Protein AF-A0A443RM42-F1 (afdb_monomer_lite)

Structure (mmCIF, N/CA/C/O backbone):
data_AF-A0A443RM42-F1
#
_entry.id   AF-A0A443RM42-F1
#
loop_
_atom_site.group_PDB
_atom_site.id
_atom_site.type_symbol
_atom_site.label_atom_id
_atom_site.label_alt_id
_atom_site.label_comp_id
_atom_site.label_asym_id
_atom_site.label_entity_id
_atom_site.label_seq_id
_atom_site.pdbx_PDB_ins_code
_atom_site.Cartn_x
_atom_site.Cartn_y
_atom_site.Cartn_z
_atom_site.occupancy
_atom_site.B_iso_or_equiv
_atom_site.auth_seq_id
_atom_site.auth_comp_id
_atom_site.auth_asym_id
_atom_site.auth_atom_id
_atom_site.pdbx_PDB_model_num
ATOM 1 N N . LEU A 1 1 ? -1.903 -17.514 -8.698 1.00 49.47 1 LEU A N 1
ATOM 2 C CA . LEU A 1 1 ? -1.869 -16.647 -7.493 1.00 49.47 1 LEU A CA 1
ATOM 3 C C . LEU A 1 1 ? -3.205 -16.555 -6.749 1.00 49.47 1 LEU A C 1
ATOM 5 O O . LEU A 1 1 ? -3.229 -16.920 -5.582 1.00 49.47 1 LEU A O 1
ATOM 9 N N . LYS A 1 2 ? -4.315 -16.143 -7.387 1.00 44.41 2 LYS A N 1
ATOM 10 C CA . LYS A 1 2 ? -5.636 -15.975 -6.727 1.00 44.41 2 LYS A CA 1
ATOM 11 C C . LYS A 1 2 ? -6.101 -17.176 -5.877 1.00 44.41 2 LYS A C 1
ATOM 13 O O . LYS A 1 2 ? -6.611 -16.991 -4.778 1.00 44.41 2 LYS A O 1
ATOM 18 N N . LEU A 1 3 ? -5.883 -18.406 -6.352 1.00 44.16 3 LEU A N 1
ATOM 19 C CA . LEU A 1 3 ? -6.240 -19.642 -5.630 1.00 44.16 3 LEU A CA 1
ATOM 20 C C . LEU A 1 3 ? -5.289 -19.997 -4.472 1.00 44.16 3 LEU A C 1
ATOM 22 O O . LEU A 1 3 ? -5.725 -20.608 -3.501 1.00 44.16 3 LEU A O 1
ATOM 26 N N . LEU A 1 4 ? -4.014 -19.604 -4.557 1.00 50.12 4 LEU A N 1
ATOM 27 C CA . LEU A 1 4 ? -3.040 -19.790 -3.473 1.00 50.12 4 LEU A CA 1
ATOM 28 C C . LEU A 1 4 ? -3.299 -18.795 -2.336 1.00 50.12 4 LEU A C 1
ATOM 30 O O . LEU A 1 4 ? -3.268 -19.191 -1.179 1.00 50.12 4 LEU A O 1
ATOM 34 N N . LEU A 1 5 ? -3.661 -17.548 -2.661 1.00 53.97 5 LEU A N 1
ATOM 35 C CA . LEU A 1 5 ? -4.041 -16.516 -1.689 1.00 53.97 5 LEU A CA 1
ATOM 36 C C . LEU A 1 5 ? -5.233 -16.943 -0.833 1.00 53.97 5 LEU A C 1
ATOM 38 O O . LEU A 1 5 ? -5.143 -16.907 0.386 1.00 53.97 5 LEU A O 1
ATOM 42 N N . LYS A 1 6 ? -6.307 -17.462 -1.440 1.00 50.62 6 LYS A N 1
ATOM 43 C CA . LYS A 1 6 ? -7.492 -17.915 -0.688 1.00 50.62 6 LYS A CA 1
ATOM 44 C C . LYS A 1 6 ? -7.176 -18.995 0.363 1.00 50.62 6 LYS A C 1
ATOM 46 O O . LYS A 1 6 ? -7.891 -19.092 1.352 1.00 50.62 6 LYS A O 1
ATOM 51 N N . LYS A 1 7 ? -6.122 -19.797 0.147 1.00 49.56 7 LYS A N 1
ATOM 52 C CA . LYS A 1 7 ? -5.644 -20.831 1.085 1.00 49.56 7 LYS A CA 1
ATOM 53 C C . LYS A 1 7 ? -4.576 -20.316 2.059 1.00 49.56 7 LYS A C 1
ATOM 55 O O . LYS A 1 7 ? -4.544 -20.763 3.195 1.00 49.56 7 LYS A O 1
ATOM 60 N N . ALA A 1 8 ? -3.742 -19.370 1.634 1.00 51.31 8 ALA A N 1
ATOM 61 C CA . ALA A 1 8 ? -2.736 -18.689 2.453 1.00 51.31 8 ALA A CA 1
ATOM 62 C C . ALA A 1 8 ? -3.348 -17.793 3.547 1.00 51.31 8 ALA A C 1
ATOM 64 O O . ALA A 1 8 ? -2.762 -17.625 4.609 1.00 51.31 8 ALA A O 1
ATOM 65 N N . ILE A 1 9 ? -4.532 -17.234 3.278 1.00 53.97 9 ILE A N 1
ATOM 66 C CA . ILE A 1 9 ? -5.244 -16.266 4.130 1.00 53.97 9 ILE A CA 1
ATOM 67 C C . ILE A 1 9 ? -5.855 -16.912 5.397 1.00 53.97 9 ILE A C 1
ATOM 69 O O . ILE A 1 9 ? -6.284 -16.203 6.301 1.00 53.97 9 ILE A O 1
ATOM 73 N N . LEU A 1 10 ? -5.849 -18.245 5.522 1.00 51.72 10 LEU A N 1
ATOM 74 C CA . LEU A 1 10 ? -6.374 -18.965 6.689 1.00 51.72 10 LEU A CA 1
ATOM 75 C C . LEU A 1 10 ? -5.231 -19.489 7.584 1.00 51.72 10 LEU A C 1
ATOM 77 O O . LEU A 1 10 ? -4.881 -20.663 7.533 1.00 51.72 10 LEU A O 1
ATOM 81 N N . GLY A 1 11 ? -4.662 -18.618 8.422 1.00 54.38 11 GLY A N 1
ATOM 82 C CA . GLY A 1 11 ? -4.164 -19.027 9.747 1.00 54.38 11 GLY A CA 1
ATOM 83 C C . GLY A 1 11 ? -2.738 -19.579 9.896 1.00 54.38 11 GLY A C 1
ATOM 84 O O . GLY A 1 11 ? -2.485 -20.280 10.870 1.00 54.38 11 GLY A O 1
ATOM 85 N N . SER A 1 12 ? -1.790 -19.285 9.001 1.00 57.25 12 SER A N 1
ATOM 86 C CA . SER A 1 12 ? -0.373 -19.640 9.220 1.00 57.25 12 SER A CA 1
ATOM 87 C C . SER A 1 12 ? 0.436 -18.421 9.675 1.00 57.25 12 SER A C 1
ATOM 89 O O . SER A 1 12 ? 0.789 -17.575 8.853 1.00 57.25 12 SER A O 1
ATOM 91 N N . GLU A 1 13 ? 0.760 -18.343 10.973 1.00 59.06 13 GLU A N 1
ATOM 92 C CA . GLU A 1 13 ? 1.538 -17.248 11.592 1.00 59.06 13 GLU A CA 1
ATOM 93 C C . GLU A 1 13 ? 2.910 -16.994 10.927 1.00 59.06 13 GLU A C 1
ATOM 95 O O . GLU A 1 13 ? 3.473 -15.911 11.057 1.00 59.06 13 GLU A O 1
ATOM 100 N N . GLY A 1 14 ? 3.449 -17.947 10.156 1.00 64.88 14 GLY A N 1
ATOM 101 C CA . GLY A 1 14 ? 4.729 -17.788 9.451 1.00 64.88 14 GLY A CA 1
ATOM 102 C C . GLY A 1 14 ? 4.631 -17.197 8.040 1.00 64.88 14 GLY A C 1
ATOM 103 O O . GLY A 1 14 ? 5.619 -16.682 7.511 1.00 64.88 14 GLY A O 1
ATOM 104 N N . LEU A 1 15 ? 3.462 -17.268 7.400 1.00 75.50 15 LEU A N 1
ATOM 105 C CA . LEU A 1 15 ? 3.328 -16.932 5.982 1.00 75.50 15 LEU A CA 1
ATOM 106 C C . LEU A 1 15 ? 3.241 -15.420 5.739 1.00 75.50 15 LEU A C 1
ATOM 108 O O . LEU A 1 15 ? 3.751 -14.926 4.734 1.00 75.50 15 LEU A O 1
ATOM 112 N N . SER A 1 16 ? 2.639 -14.681 6.670 1.00 79.88 16 SER A N 1
ATOM 113 C CA . SER A 1 16 ? 2.477 -13.225 6.597 1.00 79.88 16 SER A CA 1
ATOM 114 C C . SER A 1 16 ? 3.826 -12.501 6.557 1.00 79.88 16 SER A C 1
ATOM 116 O O . SER A 1 16 ? 4.051 -11.638 5.705 1.00 79.88 16 SER A O 1
ATOM 118 N N . LEU A 1 17 ? 4.769 -12.909 7.411 1.00 81.25 17 LEU A N 1
ATOM 119 C CA . LEU A 1 17 ? 6.103 -12.313 7.477 1.00 81.25 17 LEU A CA 1
ATOM 120 C C . LEU A 1 17 ? 6.940 -12.629 6.228 1.00 81.25 17 LEU A C 1
ATOM 122 O O . LEU A 1 17 ? 7.651 -11.763 5.715 1.00 81.25 17 LEU A O 1
ATOM 126 N N . GLN A 1 18 ? 6.838 -13.854 5.706 1.00 83.81 18 GLN A N 1
ATOM 127 C CA . GLN A 1 18 ? 7.504 -14.234 4.458 1.00 83.81 18 GLN A CA 1
ATOM 128 C C . GLN A 1 18 ? 6.936 -13.461 3.267 1.00 83.81 18 GLN A C 1
ATOM 130 O O . GLN A 1 18 ? 7.698 -12.930 2.457 1.00 83.81 18 GLN A O 1
ATOM 135 N N . LEU A 1 19 ? 5.607 -13.338 3.185 1.00 84.69 19 LEU A N 1
ATOM 136 C CA . LEU A 1 19 ? 4.942 -12.567 2.139 1.00 84.69 19 LEU A CA 1
ATOM 137 C C . LEU A 1 19 ? 5.349 -11.097 2.198 1.00 84.69 19 LEU A C 1
ATOM 139 O O . LEU A 1 19 ? 5.615 -10.506 1.152 1.00 84.69 19 LEU A O 1
ATOM 143 N N . ARG A 1 20 ? 5.478 -10.528 3.400 1.00 84.81 20 ARG A N 1
ATOM 144 C CA . ARG A 1 20 ? 6.008 -9.177 3.593 1.00 84.81 20 ARG A CA 1
ATOM 145 C C . ARG A 1 20 ? 7.412 -9.037 3.008 1.00 84.81 20 ARG A C 1
ATOM 147 O O . ARG A 1 20 ? 7.632 -8.157 2.185 1.00 84.81 20 ARG A O 1
ATOM 154 N N . HIS A 1 21 ? 8.345 -9.922 3.374 1.00 85.06 21 HIS A N 1
ATOM 155 C CA . HIS A 1 21 ? 9.721 -9.874 2.861 1.00 85.06 21 HIS A CA 1
ATOM 156 C C . HIS A 1 21 ? 9.779 -9.967 1.333 1.00 85.06 21 HIS A C 1
ATOM 158 O O . HIS A 1 21 ? 10.464 -9.168 0.692 1.00 85.06 21 HIS A O 1
ATOM 164 N N . ILE A 1 22 ? 9.041 -10.915 0.752 1.00 87.38 22 ILE A N 1
ATOM 165 C CA . ILE A 1 22 ? 8.983 -11.114 -0.700 1.00 87.38 22 ILE A CA 1
ATOM 166 C C . ILE A 1 22 ? 8.384 -9.880 -1.380 1.00 87.38 22 ILE A C 1
ATOM 168 O O . ILE A 1 22 ? 8.956 -9.375 -2.343 1.00 87.38 22 ILE A O 1
ATOM 172 N N . SER A 1 23 ? 7.273 -9.354 -0.860 1.00 87.25 23 SER A N 1
ATOM 173 C CA . SER A 1 23 ? 6.594 -8.187 -1.432 1.00 87.25 23 SER A CA 1
ATOM 174 C C . SER A 1 23 ? 7.473 -6.942 -1.365 1.00 87.25 23 SER A C 1
ATOM 176 O O . SER A 1 23 ? 7.643 -6.268 -2.375 1.00 87.25 23 SER A O 1
ATOM 178 N N . SER A 1 24 ? 8.110 -6.674 -0.222 1.00 88.31 24 SER A N 1
ATOM 179 C CA . SER A 1 24 ? 9.037 -5.550 -0.069 1.00 88.31 24 SER A CA 1
ATOM 180 C C . SER A 1 24 ? 10.227 -5.628 -1.023 1.00 88.31 24 SER A C 1
ATOM 182 O O . SER A 1 24 ? 10.639 -4.604 -1.570 1.00 88.31 24 SER A O 1
ATOM 184 N N . TYR A 1 25 ? 10.783 -6.825 -1.234 1.00 86.94 25 TYR A N 1
ATOM 185 C CA . TYR A 1 25 ? 11.872 -7.024 -2.188 1.00 86.94 25 TYR A CA 1
ATOM 186 C C . TYR A 1 25 ? 11.409 -6.800 -3.630 1.00 86.94 25 TYR A C 1
ATOM 188 O O . TYR A 1 25 ? 12.067 -6.080 -4.379 1.00 86.94 25 TYR A O 1
ATOM 196 N N . LEU A 1 26 ? 10.266 -7.377 -4.014 1.00 87.25 26 LEU A N 1
ATOM 197 C CA . LEU A 1 26 ? 9.737 -7.254 -5.371 1.00 87.25 26 LEU A CA 1
ATOM 198 C C . LEU A 1 26 ? 9.283 -5.826 -5.694 1.00 87.25 26 LEU A C 1
ATOM 200 O O . LEU A 1 26 ? 9.529 -5.369 -6.805 1.00 87.25 26 LEU A O 1
ATOM 204 N N . LEU A 1 27 ? 8.695 -5.096 -4.738 1.00 88.00 27 LEU A N 1
A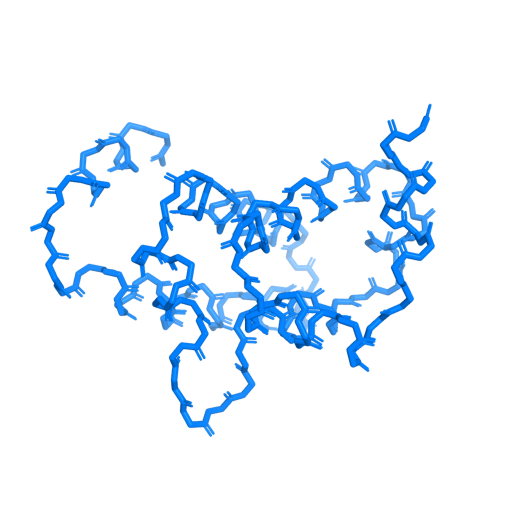TOM 205 C CA . LEU A 1 27 ? 8.374 -3.674 -4.906 1.00 88.00 27 LEU A CA 1
ATOM 206 C C . LEU A 1 27 ? 9.629 -2.874 -5.261 1.00 88.00 27 LEU A C 1
ATOM 208 O O . LEU A 1 27 ? 9.640 -2.147 -6.253 1.00 88.00 27 LEU A O 1
ATOM 212 N N . TRP A 1 28 ? 10.702 -3.051 -4.487 1.00 88.12 28 TRP A N 1
ATOM 213 C CA . TRP A 1 28 ? 11.970 -2.371 -4.738 1.00 88.12 28 TRP A CA 1
ATOM 214 C C . TRP A 1 28 ? 12.586 -2.787 -6.082 1.00 88.12 28 TRP A C 1
ATOM 216 O O . TRP A 1 28 ? 12.908 -1.935 -6.909 1.00 88.12 28 TRP A O 1
ATOM 226 N N . TYR A 1 29 ? 12.699 -4.094 -6.331 1.00 84.44 29 TYR A N 1
ATOM 227 C CA . TYR A 1 29 ? 13.347 -4.631 -7.525 1.00 84.44 29 TYR A CA 1
ATOM 228 C C . TYR A 1 29 ? 12.597 -4.251 -8.807 1.00 84.44 29 TYR A C 1
ATOM 230 O O . TYR A 1 29 ? 13.186 -3.709 -9.742 1.00 84.44 29 TYR A O 1
ATOM 238 N N . CYS A 1 30 ? 11.286 -4.494 -8.864 1.00 83.50 30 CYS A N 1
ATOM 239 C CA . CYS A 1 30 ? 10.498 -4.249 -10.068 1.00 83.50 30 CYS A CA 1
ATOM 240 C C . CYS A 1 30 ? 10.321 -2.753 -10.356 1.00 83.50 30 CYS A C 1
ATOM 242 O O . CYS A 1 30 ? 10.260 -2.382 -11.529 1.00 83.50 30 CYS A O 1
ATOM 244 N N . SER A 1 31 ? 10.288 -1.905 -9.320 1.00 79.50 31 SER A N 1
ATOM 245 C CA . SER A 1 31 ? 10.300 -0.445 -9.478 1.00 79.50 31 SER A CA 1
ATOM 246 C C . SER A 1 31 ? 11.620 0.037 -10.087 1.00 79.50 31 SER A C 1
ATOM 248 O O . SER A 1 31 ? 11.619 0.822 -11.034 1.00 79.50 31 SER A O 1
ATOM 250 N N . HIS A 1 32 ? 12.751 -0.505 -9.625 1.00 79.56 32 HIS A N 1
ATOM 251 C CA . HIS A 1 32 ? 14.073 -0.106 -10.105 1.00 79.56 32 HIS A CA 1
ATOM 252 C C . HIS A 1 32 ? 14.362 -0.570 -11.543 1.00 79.56 32 HIS A C 1
ATOM 254 O O . HIS A 1 32 ? 14.876 0.195 -12.355 1.00 79.56 32 HIS A O 1
ATOM 260 N N . TRP A 1 33 ? 13.987 -1.806 -11.886 1.00 74.06 33 TRP A N 1
ATOM 261 C CA . TRP A 1 33 ? 14.260 -2.410 -13.199 1.00 74.06 33 TRP A CA 1
ATOM 262 C C . TRP A 1 33 ? 13.081 -2.312 -14.186 1.00 74.06 33 TRP A C 1
ATOM 264 O O . TRP A 1 33 ? 13.082 -2.975 -15.221 1.00 74.06 33 TRP A O 1
ATOM 274 N N . LYS A 1 34 ? 12.071 -1.482 -13.878 1.00 72.56 34 LYS A N 1
ATOM 275 C CA . LYS A 1 34 ? 10.882 -1.198 -14.711 1.00 72.56 34 LYS A CA 1
ATOM 276 C C . LYS A 1 34 ? 10.112 -2.441 -15.186 1.00 72.56 34 LYS A C 1
ATOM 278 O O . LYS A 1 34 ? 9.542 -2.455 -16.277 1.00 72.56 34 LYS A O 1
ATOM 283 N N . CYS A 1 35 ? 10.033 -3.480 -14.357 1.00 81.31 35 CYS A N 1
ATOM 284 C CA . CYS A 1 35 ? 9.216 -4.659 -14.649 1.00 81.31 35 CYS A CA 1
ATOM 285 C C . CYS A 1 35 ? 7.746 -4.390 -14.278 1.00 81.31 35 CYS A C 1
ATOM 287 O O . CYS A 1 35 ? 7.248 -4.863 -13.255 1.00 81.31 35 CYS A O 1
ATOM 289 N N . SER A 1 36 ? 7.058 -3.582 -15.091 1.00 83.19 36 SER A N 1
ATOM 290 C CA . SER A 1 36 ? 5.718 -3.055 -14.783 1.00 83.19 36 SER A CA 1
ATOM 291 C C . SER A 1 36 ? 4.672 -4.148 -14.551 1.00 83.19 36 SER A C 1
ATOM 293 O O . SER A 1 36 ? 3.920 -4.072 -13.587 1.00 83.19 36 SER A O 1
ATOM 295 N N . ALA A 1 37 ? 4.666 -5.211 -15.362 1.00 87.00 37 ALA A N 1
ATOM 296 C CA . ALA A 1 37 ? 3.702 -6.305 -15.221 1.00 87.00 37 ALA A CA 1
ATOM 297 C C . ALA A 1 37 ? 3.792 -7.003 -13.852 1.00 87.00 37 ALA A C 1
ATOM 299 O O . ALA A 1 37 ? 2.775 -7.216 -13.198 1.00 87.00 37 ALA A O 1
ATOM 300 N N . VAL A 1 38 ? 5.007 -7.315 -13.389 1.00 87.50 38 VAL A N 1
ATOM 301 C CA . VAL A 1 38 ? 5.209 -7.960 -12.082 1.00 87.50 38 VAL A CA 1
ATOM 302 C C . VAL A 1 38 ? 4.936 -6.977 -10.949 1.00 87.50 38 VAL A C 1
ATOM 304 O O . VAL A 1 38 ? 4.321 -7.353 -9.956 1.00 87.50 38 VAL A O 1
ATOM 307 N N . LEU A 1 39 ? 5.329 -5.709 -11.106 1.00 91.62 39 LEU A N 1
ATOM 308 C CA . LEU A 1 39 ? 5.064 -4.677 -10.108 1.00 91.62 39 LEU A CA 1
ATOM 309 C C . LEU A 1 39 ? 3.558 -4.504 -9.859 1.00 91.62 39 LEU A C 1
ATOM 311 O O . LEU A 1 39 ? 3.134 -4.464 -8.706 1.00 91.62 39 LEU A O 1
ATOM 315 N N . HIS A 1 40 ? 2.742 -4.482 -10.916 1.00 92.69 40 HIS A N 1
ATOM 316 C CA . HIS A 1 40 ? 1.284 -4.412 -10.794 1.00 92.69 40 HIS A CA 1
ATOM 317 C C . HIS A 1 40 ? 0.719 -5.605 -10.017 1.00 92.69 40 HIS A C 1
ATOM 319 O O . HIS A 1 40 ? -0.078 -5.422 -9.098 1.00 92.69 40 HIS A O 1
ATOM 325 N N . GLU A 1 41 ? 1.161 -6.823 -10.340 1.00 90.88 41 GLU A N 1
ATOM 326 C CA . GLU A 1 41 ? 0.725 -8.035 -9.639 1.00 90.88 41 GLU A CA 1
ATOM 327 C C . GLU A 1 41 ? 1.132 -8.023 -8.160 1.00 90.88 41 GLU A C 1
ATOM 329 O O . GLU A 1 41 ? 0.364 -8.473 -7.312 1.00 90.88 41 GLU A O 1
ATOM 334 N N . VAL A 1 42 ? 2.297 -7.463 -7.824 1.00 91.81 42 VAL A N 1
ATOM 335 C CA . VAL A 1 42 ? 2.757 -7.315 -6.433 1.00 91.81 42 VAL A CA 1
ATOM 336 C C . VAL A 1 42 ? 1.910 -6.292 -5.671 1.00 91.81 42 VAL A C 1
ATOM 338 O O . VAL A 1 42 ? 1.505 -6.560 -4.540 1.00 91.81 42 VAL A O 1
ATOM 341 N N . ILE A 1 43 ? 1.578 -5.151 -6.282 1.00 94.81 43 ILE A N 1
ATOM 342 C CA . ILE A 1 43 ? 0.698 -4.144 -5.666 1.00 94.81 43 ILE A CA 1
ATOM 343 C C . ILE A 1 43 ? -0.696 -4.738 -5.415 1.00 94.81 43 ILE A C 1
ATOM 345 O O . ILE A 1 43 ? -1.259 -4.574 -4.332 1.00 94.81 43 ILE A O 1
ATOM 349 N N . LEU A 1 44 ? -1.244 -5.481 -6.381 1.00 92.44 44 LEU A N 1
ATOM 350 C CA . LEU A 1 44 ? -2.532 -6.162 -6.222 1.00 92.44 44 LEU A CA 1
ATOM 351 C C . LEU A 1 44 ? -2.470 -7.264 -5.161 1.00 92.44 44 LEU A C 1
ATOM 353 O O . LEU A 1 44 ? -3.395 -7.396 -4.363 1.00 92.44 44 LEU A O 1
ATOM 357 N N . LEU A 1 45 ? -1.384 -8.042 -5.124 1.00 90.56 45 LEU A N 1
ATOM 358 C CA . LEU A 1 45 ? -1.143 -9.071 -4.113 1.00 90.56 45 LEU A CA 1
ATOM 359 C C . LEU A 1 45 ? -1.220 -8.484 -2.700 1.00 90.56 45 LEU A C 1
ATOM 361 O O . LEU A 1 45 ? -1.915 -9.046 -1.856 1.00 90.56 45 LEU A O 1
ATOM 365 N N . ILE A 1 46 ? -0.557 -7.350 -2.459 1.00 93.31 46 ILE A N 1
ATOM 366 C CA . ILE A 1 46 ? -0.609 -6.647 -1.170 1.00 93.31 46 ILE A CA 1
ATOM 367 C C . ILE A 1 46 ? -2.039 -6.188 -0.857 1.00 93.31 46 ILE A C 1
ATOM 369 O O . ILE A 1 46 ? -2.507 -6.355 0.272 1.00 93.31 46 ILE A O 1
ATOM 373 N N . GLY A 1 47 ? -2.756 -5.666 -1.855 1.00 93.31 47 GLY A N 1
ATOM 374 C CA . GLY A 1 47 ? -4.148 -5.248 -1.694 1.00 93.31 47 GLY A CA 1
ATOM 375 C C . GLY A 1 47 ? -5.048 -6.399 -1.234 1.00 93.31 47 GLY A C 1
ATOM 376 O O . GLY A 1 47 ? -5.727 -6.311 -0.213 1.00 93.31 47 GLY A O 1
ATOM 377 N N . TYR A 1 48 ? -4.978 -7.540 -1.925 1.00 90.25 48 TYR A N 1
ATOM 378 C CA . TYR A 1 48 ? -5.723 -8.749 -1.552 1.00 90.25 48 TYR A CA 1
ATOM 379 C C . TYR A 1 48 ? -5.285 -9.356 -0.220 1.00 90.25 48 TYR A C 1
ATOM 381 O O . TYR A 1 48 ? -6.091 -9.995 0.450 1.00 90.25 48 TYR A O 1
ATOM 389 N N . PHE A 1 49 ? -4.017 -9.204 0.151 1.00 89.19 49 PHE A N 1
ATOM 390 C CA . PHE A 1 49 ? -3.508 -9.701 1.422 1.00 89.19 49 PHE A CA 1
ATOM 391 C C . PHE A 1 49 ? -4.063 -8.899 2.609 1.00 89.19 49 PHE A C 1
ATOM 393 O O . PHE A 1 49 ? -4.348 -9.473 3.656 1.00 89.19 49 PHE A O 1
ATOM 400 N N . THR A 1 50 ? -4.253 -7.591 2.437 1.00 92.56 50 THR A N 1
ATOM 401 C CA . THR A 1 50 ? -4.616 -6.655 3.517 1.00 92.56 50 THR A CA 1
ATOM 402 C C . THR A 1 50 ? -6.110 -6.363 3.616 1.00 92.56 50 THR A C 1
ATOM 404 O O . THR A 1 50 ? -6.582 -5.937 4.670 1.00 92.56 50 THR A O 1
ATOM 407 N N . VAL A 1 51 ? -6.874 -6.583 2.542 1.00 92.88 51 VAL A N 1
ATOM 408 C CA . VAL A 1 51 ? -8.301 -6.245 2.496 1.00 92.88 51 VAL A CA 1
ATOM 409 C C . VAL A 1 51 ? -9.090 -6.939 3.610 1.00 92.88 51 VAL A C 1
ATOM 411 O O . VAL A 1 51 ? -9.138 -8.164 3.694 1.00 92.88 51 VAL A O 1
ATOM 414 N N . LEU A 1 52 ? -9.717 -6.124 4.467 1.00 90.69 52 LEU A N 1
ATOM 415 C CA . LEU A 1 52 ? -10.539 -6.561 5.602 1.00 90.69 52 LEU A CA 1
ATOM 416 C C . LEU A 1 52 ? -9.825 -7.537 6.562 1.00 90.69 52 LEU A C 1
ATOM 418 O O . LEU A 1 52 ? -10.484 -8.340 7.220 1.00 90.69 52 LEU A O 1
ATOM 422 N N . ASN A 1 53 ? -8.492 -7.476 6.653 1.00 88.56 53 ASN A N 1
ATOM 423 C CA . ASN A 1 53 ? -7.706 -8.340 7.529 1.00 88.56 53 ASN A CA 1
ATOM 424 C C . ASN A 1 53 ? -6.692 -7.519 8.340 1.00 88.56 53 ASN A C 1
ATOM 426 O O . ASN A 1 53 ? -5.620 -7.166 7.849 1.00 88.56 53 ASN A O 1
ATOM 430 N N . PHE A 1 54 ? -7.048 -7.227 9.593 1.00 90.94 54 PHE A N 1
ATOM 431 C CA . PHE A 1 54 ? -6.257 -6.382 10.488 1.00 90.94 54 PHE A CA 1
ATOM 432 C C . PHE A 1 54 ? -4.880 -6.979 10.819 1.00 90.94 54 PHE A C 1
ATOM 434 O O . PHE A 1 54 ? -3.882 -6.260 10.814 1.00 90.94 54 PHE A O 1
ATOM 441 N N . ASP A 1 55 ? -4.787 -8.296 11.015 1.00 90.31 55 ASP A N 1
ATOM 442 C CA . ASP A 1 55 ? -3.514 -8.965 11.313 1.00 90.31 55 ASP A CA 1
ATOM 443 C C . ASP A 1 55 ? -2.530 -8.838 10.146 1.00 90.31 55 ASP A C 1
ATOM 445 O O . ASP A 1 55 ? -1.351 -8.536 10.333 1.00 90.31 55 ASP A O 1
ATOM 449 N N . ASN A 1 56 ? -3.022 -8.984 8.915 1.00 91.06 56 ASN A N 1
ATOM 450 C CA . ASN A 1 56 ? -2.215 -8.798 7.715 1.00 91.06 56 ASN A CA 1
ATOM 451 C C . ASN A 1 56 ? -1.834 -7.327 7.500 1.00 91.06 56 ASN A C 1
ATOM 453 O O . ASN A 1 56 ? -0.714 -7.049 7.068 1.00 91.06 56 ASN A O 1
ATOM 457 N N . GLN A 1 57 ? -2.721 -6.381 7.826 1.00 93.69 57 GLN A N 1
ATOM 458 C CA . GLN A 1 57 ? -2.401 -4.949 7.828 1.00 93.69 57 GLN A CA 1
ATOM 459 C C . GLN A 1 57 ? -1.283 -4.614 8.832 1.00 93.69 57 GLN A C 1
ATOM 461 O O . GLN A 1 57 ? -0.401 -3.820 8.510 1.00 93.69 57 GLN A O 1
ATOM 466 N N . ASN A 1 58 ? -1.264 -5.249 10.006 1.00 91.75 58 ASN A N 1
ATOM 467 C CA . ASN A 1 58 ? -0.179 -5.089 10.980 1.00 91.75 58 ASN A CA 1
ATOM 468 C C . ASN A 1 58 ? 1.103 -5.791 10.517 1.00 91.75 58 ASN A C 1
ATOM 470 O O . ASN A 1 58 ? 2.207 -5.270 10.677 1.00 91.75 58 ASN A O 1
ATOM 474 N N . ALA A 1 59 ? 0.976 -6.951 9.870 1.00 90.19 59 ALA A N 1
ATOM 475 C CA . ALA A 1 59 ? 2.122 -7.668 9.332 1.00 90.19 59 ALA A CA 1
ATOM 476 C C . ALA A 1 59 ? 2.884 -6.813 8.310 1.00 90.19 59 ALA A C 1
ATOM 478 O O . ALA A 1 59 ? 4.108 -6.749 8.379 1.00 90.19 59 ALA A O 1
ATOM 479 N N . ILE A 1 60 ? 2.199 -6.107 7.404 1.00 89.81 60 ILE A N 1
ATOM 480 C CA . ILE A 1 60 ? 2.865 -5.249 6.408 1.00 89.81 60 ILE A CA 1
ATOM 481 C C . ILE A 1 60 ? 3.531 -3.991 7.003 1.00 89.81 60 ILE A C 1
ATOM 483 O O . ILE A 1 60 ? 4.407 -3.405 6.357 1.00 89.81 60 ILE A O 1
ATOM 487 N N . GLN A 1 61 ? 3.125 -3.594 8.213 1.00 86.19 61 GLN A N 1
ATOM 488 C CA . GLN A 1 61 ? 3.701 -2.492 8.984 1.00 86.19 61 GLN A CA 1
ATOM 489 C C . GLN A 1 61 ? 4.966 -2.942 9.727 1.00 86.19 61 GLN A C 1
ATOM 491 O O . GLN A 1 61 ? 5.938 -2.196 9.798 1.00 86.19 61 GLN A O 1
ATOM 496 N N . SER A 1 62 ? 4.984 -4.187 10.211 1.00 78.81 62 SER A N 1
ATOM 497 C CA . SER A 1 62 ? 6.079 -4.717 11.024 1.00 78.81 62 SER A CA 1
ATOM 498 C C . SER A 1 62 ? 7.450 -4.680 10.320 1.00 78.81 62 SER A C 1
ATOM 500 O O . SER A 1 62 ? 7.574 -4.985 9.131 1.00 78.81 62 SER A O 1
ATOM 502 N N . GLY A 1 63 ? 8.518 -4.363 11.065 1.00 69.12 63 GLY A N 1
ATOM 503 C CA . GLY A 1 63 ? 9.913 -4.463 10.613 1.00 69.12 63 GLY A CA 1
ATOM 504 C C . GLY A 1 63 ? 10.793 -3.254 10.960 1.00 69.12 63 GLY A C 1
ATOM 505 O O . GLY A 1 63 ? 10.317 -2.233 11.424 1.00 69.12 63 GLY A O 1
ATOM 506 N N . HIS A 1 64 ? 12.105 -3.383 10.724 1.00 62.75 64 HIS A N 1
ATOM 507 C CA . HIS A 1 64 ? 13.112 -2.349 11.035 1.00 62.75 64 HIS A CA 1
ATOM 508 C C . HIS A 1 64 ? 13.456 -1.427 9.841 1.00 62.75 64 HIS A C 1
ATOM 510 O O . HIS A 1 64 ? 14.266 -0.516 9.976 1.00 62.75 64 HIS A O 1
ATOM 516 N N . ARG A 1 65 ? 12.907 -1.694 8.646 1.00 73.88 65 ARG A N 1
ATOM 517 C CA . ARG A 1 65 ? 13.105 -0.907 7.407 1.00 73.88 65 ARG A CA 1
ATOM 518 C C . ARG A 1 65 ? 11.790 -0.227 7.009 1.00 73.88 65 ARG A C 1
ATOM 520 O O . ARG A 1 65 ? 10.788 -0.446 7.679 1.00 73.88 65 ARG A O 1
ATOM 527 N N . ALA A 1 66 ? 11.793 0.536 5.909 1.00 82.38 66 ALA A N 1
ATOM 528 C CA . ALA A 1 66 ? 10.581 1.138 5.347 1.00 82.38 66 ALA A CA 1
ATOM 529 C C . ALA A 1 66 ? 9.447 0.106 5.241 1.00 82.38 66 ALA A C 1
ATOM 531 O O . ALA A 1 66 ? 9.644 -0.984 4.692 1.00 82.38 66 ALA A O 1
ATOM 532 N N . THR A 1 67 ? 8.282 0.451 5.787 1.00 91.44 67 THR A N 1
ATOM 533 C CA . THR A 1 67 ? 7.101 -0.417 5.762 1.00 91.44 67 THR A CA 1
ATOM 534 C C . THR A 1 67 ? 6.598 -0.579 4.330 1.00 91.44 67 THR A C 1
ATOM 536 O O . THR A 1 67 ? 6.901 0.236 3.456 1.00 91.44 67 THR A O 1
ATOM 539 N N . ILE A 1 68 ? 5.788 -1.605 4.061 1.00 93.25 68 ILE A N 1
ATOM 540 C CA . ILE A 1 68 ? 5.207 -1.769 2.718 1.00 93.25 68 ILE A CA 1
ATOM 541 C C . ILE A 1 68 ? 4.354 -0.551 2.338 1.00 93.25 68 ILE A C 1
ATOM 543 O O . ILE A 1 68 ? 4.367 -0.151 1.179 1.00 93.25 68 ILE A O 1
ATOM 547 N N . VAL A 1 69 ? 3.668 0.082 3.297 1.00 93.81 69 VAL A N 1
ATOM 548 C CA . VAL A 1 69 ? 2.907 1.318 3.045 1.00 93.81 69 VAL A CA 1
ATOM 549 C C . VAL A 1 69 ? 3.834 2.434 2.557 1.00 93.81 69 VAL A C 1
ATOM 551 O O . VAL A 1 69 ? 3.549 3.046 1.531 1.00 93.81 69 VAL A O 1
ATOM 554 N N . GLN A 1 70 ? 4.979 2.645 3.214 1.00 94.00 70 GLN A N 1
ATOM 555 C CA . GLN A 1 70 ? 5.972 3.639 2.783 1.00 94.00 70 GLN A CA 1
ATOM 556 C C . GLN A 1 70 ? 6.560 3.307 1.408 1.00 94.00 70 GLN A C 1
ATOM 558 O O . GLN A 1 70 ? 6.715 4.185 0.562 1.00 94.00 70 GLN A O 1
ATOM 563 N N . GLN A 1 71 ? 6.839 2.027 1.144 1.00 94.25 71 GLN A N 1
ATOM 564 C CA . GLN A 1 71 ? 7.342 1.579 -0.156 1.00 94.25 71 GLN A CA 1
ATOM 565 C C . GLN A 1 71 ? 6.327 1.809 -1.282 1.00 94.25 71 GLN A C 1
ATOM 567 O O . GLN A 1 71 ? 6.718 2.232 -2.367 1.00 94.25 71 GLN A O 1
ATOM 572 N N . LEU A 1 72 ? 5.036 1.572 -1.027 1.00 95.25 72 LEU A N 1
ATOM 573 C CA . LEU A 1 72 ? 3.958 1.879 -1.969 1.00 95.25 72 LEU A CA 1
ATOM 574 C C . LEU A 1 72 ? 3.842 3.390 -2.218 1.00 95.25 72 LEU A C 1
ATOM 576 O O . LEU A 1 72 ? 3.647 3.803 -3.359 1.00 95.25 72 LEU A O 1
ATOM 580 N N . CYS A 1 73 ? 4.018 4.212 -1.180 1.00 94.06 73 CYS A N 1
ATOM 581 C CA . CYS A 1 73 ? 4.033 5.672 -1.311 1.00 94.06 73 CYS A CA 1
ATOM 582 C C . CYS A 1 73 ? 5.270 6.194 -2.066 1.00 94.06 73 CYS A C 1
ATOM 584 O O . CYS A 1 73 ? 5.222 7.265 -2.657 1.00 94.06 73 CYS A O 1
ATOM 586 N N . SER A 1 74 ? 6.355 5.417 -2.092 1.00 93.12 74 SER A N 1
ATOM 587 C CA . SER A 1 74 ? 7.614 5.748 -2.778 1.00 93.12 74 SER A CA 1
ATOM 588 C C . SER A 1 74 ? 7.672 5.270 -4.236 1.00 93.12 74 SER A C 1
ATOM 590 O O . SER A 1 74 ? 8.735 5.315 -4.862 1.00 93.12 74 SER A O 1
ATOM 592 N N . LEU A 1 75 ? 6.570 4.745 -4.782 1.00 93.19 75 LEU A N 1
ATOM 593 C CA . LEU A 1 75 ? 6.511 4.324 -6.182 1.00 93.19 75 LEU A CA 1
ATOM 594 C C . LEU A 1 75 ? 6.675 5.518 -7.145 1.00 93.19 75 LEU A C 1
ATOM 596 O O . LEU A 1 75 ? 6.456 6.665 -6.756 1.00 93.19 75 LEU A O 1
ATOM 600 N N . PRO A 1 76 ? 7.039 5.272 -8.420 1.00 92.75 76 PRO A N 1
ATOM 601 C CA . PRO A 1 76 ? 7.124 6.331 -9.424 1.00 92.75 76 PRO A CA 1
ATOM 602 C C . PRO A 1 76 ? 5.829 7.149 -9.532 1.00 92.75 76 PRO A C 1
ATOM 604 O O . PRO A 1 76 ? 4.729 6.603 -9.405 1.00 92.75 76 PRO A O 1
ATOM 607 N N . PHE A 1 77 ? 5.957 8.453 -9.797 1.00 91.12 77 PHE A N 1
ATOM 608 C CA . PHE A 1 77 ? 4.843 9.411 -9.800 1.00 91.12 77 PHE A CA 1
ATOM 609 C C . PHE A 1 77 ? 3.701 9.033 -10.761 1.00 91.12 77 PHE A C 1
ATOM 611 O O . PHE A 1 77 ? 2.544 9.404 -10.551 1.00 91.12 77 PHE A O 1
ATOM 618 N N . GLU A 1 78 ? 3.983 8.253 -11.802 1.00 92.44 78 GLU A N 1
ATOM 619 C CA . GLU A 1 78 ? 2.988 7.727 -12.733 1.00 92.44 78 GLU A CA 1
ATOM 620 C C . GLU A 1 78 ? 1.916 6.882 -12.032 1.00 92.44 78 GLU A C 1
ATOM 622 O O . GLU A 1 78 ? 0.768 6.895 -12.465 1.00 92.44 78 GLU A O 1
ATOM 627 N N . TYR A 1 79 ? 2.233 6.208 -10.920 1.00 93.62 79 TYR A N 1
ATOM 628 C CA . TYR A 1 79 ? 1.238 5.471 -10.128 1.00 93.62 79 TYR A CA 1
ATOM 629 C C . TYR A 1 79 ? 0.234 6.367 -9.399 1.00 93.62 79 TYR A C 1
ATOM 631 O O . TYR A 1 79 ? -0.818 5.888 -8.981 1.00 93.62 79 TYR A O 1
ATOM 639 N N . PHE A 1 80 ? 0.549 7.653 -9.258 1.00 93.19 80 PHE A N 1
ATOM 640 C CA . PHE A 1 80 ? -0.310 8.642 -8.615 1.00 93.19 80 PHE A CA 1
ATOM 641 C C . PHE A 1 80 ? -1.054 9.498 -9.640 1.00 93.19 80 PHE A C 1
ATOM 643 O O . PHE A 1 80 ? -2.178 9.915 -9.381 1.00 93.19 80 PHE A O 1
ATOM 650 N N . SER A 1 81 ? -0.453 9.727 -10.811 1.00 91.62 81 SER A N 1
ATOM 651 C CA . SER A 1 81 ? -0.970 10.642 -11.836 1.00 91.62 81 SER A CA 1
ATOM 652 C C . SER A 1 81 ? -1.642 9.963 -13.031 1.00 91.62 81 SER A C 1
ATOM 654 O O . SER A 1 81 ? -2.512 10.571 -13.654 1.00 91.62 81 SER A O 1
ATOM 656 N N . ASN A 1 82 ? -1.277 8.724 -13.381 1.00 93.25 82 ASN A N 1
ATOM 657 C CA . ASN A 1 82 ? -1.881 8.009 -14.504 1.00 93.25 82 ASN A CA 1
ATOM 658 C C . ASN A 1 82 ? -3.151 7.261 -14.051 1.00 93.25 82 ASN A C 1
ATOM 660 O O . ASN A 1 82 ? -3.035 6.305 -13.282 1.00 93.25 82 ASN A O 1
ATOM 664 N N . PRO A 1 83 ? -4.345 7.566 -14.599 1.00 92.31 83 PRO A N 1
ATOM 665 C CA . PRO A 1 83 ? -5.602 6.953 -14.161 1.00 92.31 83 PRO A CA 1
ATOM 666 C C . PRO A 1 83 ? -5.646 5.421 -14.222 1.00 92.31 83 PRO A C 1
ATOM 668 O O . PRO A 1 83 ? -6.409 4.802 -13.480 1.00 92.31 83 PRO A O 1
ATOM 671 N N . CYS A 1 84 ? -4.881 4.789 -15.116 1.00 93.50 84 CYS A N 1
ATOM 672 C CA . CYS A 1 84 ? -4.806 3.331 -15.204 1.00 93.50 84 CYS A CA 1
ATOM 673 C C . CYS A 1 84 ? -3.973 2.730 -14.065 1.00 93.50 84 CYS A C 1
ATOM 675 O O . CYS A 1 84 ? -4.336 1.677 -13.548 1.00 93.50 84 CYS A O 1
ATOM 677 N N . LEU A 1 85 ? -2.888 3.397 -13.660 1.00 94.50 85 LEU A N 1
ATOM 678 C CA . LEU A 1 85 ? -2.008 2.934 -12.585 1.00 94.50 85 LEU A CA 1
ATOM 679 C C . LEU A 1 85 ? -2.553 3.306 -11.201 1.00 94.50 85 LEU A C 1
ATOM 681 O O . LEU A 1 85 ? -2.495 2.483 -10.288 1.00 94.50 85 LEU A O 1
ATOM 685 N N . SER A 1 86 ? -3.183 4.477 -11.056 1.00 94.31 86 SER A N 1
ATOM 686 C CA . SER A 1 86 ? -3.862 4.878 -9.816 1.00 94.31 86 SER A CA 1
ATOM 687 C C . SER A 1 86 ? -4.976 3.897 -9.439 1.00 94.31 86 SER A C 1
ATOM 689 O O . SER A 1 86 ? -5.146 3.575 -8.266 1.00 94.31 86 SER A O 1
ATOM 691 N N . ARG A 1 87 ? -5.675 3.317 -10.430 1.00 94.19 87 ARG A N 1
ATOM 692 C CA . ARG A 1 87 ? -6.669 2.242 -10.228 1.00 94.19 87 ARG A CA 1
ATOM 693 C C . ARG A 1 87 ? -6.086 0.932 -9.684 1.00 94.19 87 ARG A C 1
ATOM 695 O O . ARG A 1 87 ? -6.849 0.071 -9.258 1.00 94.19 87 ARG A O 1
ATOM 702 N N . ILE A 1 88 ? -4.764 0.776 -9.698 1.00 94.75 88 ILE A N 1
ATOM 703 C CA . ILE A 1 88 ? -4.053 -0.350 -9.086 1.00 94.75 88 ILE A CA 1
ATOM 704 C C . ILE A 1 88 ? -3.572 0.057 -7.690 1.00 94.75 88 ILE A C 1
ATOM 706 O O . ILE A 1 88 ? -3.827 -0.652 -6.721 1.00 94.75 88 ILE A O 1
ATOM 710 N N . LEU A 1 89 ? -2.903 1.209 -7.577 1.00 96.25 89 LEU A N 1
ATOM 711 C CA . LEU A 1 89 ? -2.278 1.648 -6.329 1.00 96.25 89 LEU A CA 1
ATOM 712 C C . LEU A 1 89 ? -3.293 2.077 -5.261 1.00 96.25 89 LEU A C 1
ATOM 714 O O . LEU A 1 89 ? -3.183 1.656 -4.111 1.00 96.25 89 LEU A O 1
ATOM 718 N N . PHE A 1 90 ? -4.270 2.915 -5.606 1.00 95.75 90 PHE A N 1
ATOM 719 C CA . PHE A 1 90 ? -5.132 3.552 -4.605 1.00 95.75 90 PHE A CA 1
ATOM 720 C C . PHE A 1 90 ? -6.047 2.556 -3.883 1.00 95.75 90 PHE A C 1
ATOM 722 O O . PHE A 1 90 ? -6.083 2.604 -2.652 1.00 95.75 90 PHE A O 1
ATOM 729 N N . PRO A 1 91 ? -6.702 1.589 -4.561 1.00 95.81 91 PRO A N 1
ATOM 730 C CA . PRO A 1 91 ? -7.435 0.534 -3.862 1.00 95.81 91 PRO A CA 1
ATOM 731 C C . PRO A 1 91 ? -6.558 -0.273 -2.897 1.00 95.81 91 PRO A C 1
ATOM 733 O O . PRO A 1 91 ? -7.009 -0.601 -1.801 1.00 95.81 91 PRO A O 1
ATOM 736 N N . THR A 1 92 ? -5.298 -0.542 -3.261 1.00 96.38 92 THR A N 1
ATOM 737 C CA . THR A 1 92 ? -4.334 -1.213 -2.377 1.00 96.38 92 THR A CA 1
ATOM 738 C C . THR A 1 92 ? -3.975 -0.352 -1.163 1.00 96.38 92 THR A C 1
ATOM 740 O O . THR A 1 92 ? -3.948 -0.853 -0.044 1.00 96.38 92 THR A O 1
ATOM 743 N N . LEU A 1 93 ? -3.730 0.951 -1.328 1.00 96.00 93 LEU A N 1
ATOM 744 C CA . LEU A 1 93 ? -3.461 1.838 -0.187 1.00 96.00 93 LEU A CA 1
ATOM 745 C C . LEU A 1 93 ? -4.667 1.920 0.760 1.00 96.00 93 LEU A C 1
ATOM 747 O O . LEU A 1 93 ? -4.497 1.875 1.981 1.00 96.00 93 LEU A O 1
ATOM 751 N N . ILE A 1 94 ? -5.883 1.971 0.208 1.00 94.94 94 ILE A N 1
ATOM 752 C CA . ILE A 1 94 ? -7.126 1.947 0.986 1.00 94.94 94 ILE A CA 1
ATOM 753 C C . ILE A 1 94 ? -7.237 0.634 1.767 1.00 94.94 94 ILE A C 1
ATOM 755 O O . ILE A 1 94 ? -7.514 0.671 2.965 1.00 94.94 94 ILE A O 1
ATOM 759 N N . SER A 1 95 ? -6.976 -0.519 1.143 1.00 95.12 95 SER A N 1
ATOM 760 C CA . SER A 1 95 ? -7.054 -1.814 1.831 1.00 95.12 95 SER A CA 1
ATOM 761 C C . SER A 1 95 ? -6.010 -1.956 2.940 1.00 95.12 95 SER A C 1
ATOM 763 O O . SER A 1 95 ? -6.333 -2.484 4.003 1.00 95.12 95 SER A O 1
ATOM 765 N N . CYS A 1 96 ? -4.796 -1.433 2.739 1.00 94.94 96 CYS A N 1
ATOM 766 C CA . CYS A 1 96 ? -3.748 -1.389 3.761 1.00 94.94 96 CYS A CA 1
ATOM 767 C C . CYS A 1 96 ? -4.162 -0.567 4.992 1.00 94.94 96 CYS A C 1
ATOM 769 O O . CYS A 1 96 ? -3.744 -0.880 6.105 1.00 94.94 96 CYS A O 1
ATOM 771 N N . CYS A 1 97 ? -4.968 0.481 4.802 1.00 94.75 97 CYS A N 1
ATOM 772 C CA . CYS A 1 97 ? -5.273 1.468 5.841 1.00 94.75 97 CYS A CA 1
ATOM 773 C C . CYS A 1 97 ? -6.697 1.358 6.413 1.00 94.75 97 CYS A C 1
ATOM 775 O O . CYS A 1 97 ? -7.031 2.047 7.380 1.00 94.75 97 CYS A O 1
ATOM 777 N N . PHE A 1 98 ? -7.571 0.539 5.826 1.00 94.50 98 PHE A N 1
ATOM 778 C CA . PHE A 1 98 ? -8.969 0.436 6.243 1.00 94.50 98 PHE A CA 1
ATOM 779 C C . PHE A 1 98 ? -9.079 -0.017 7.706 1.00 94.50 98 PHE A C 1
ATOM 781 O O . PHE A 1 98 ? -8.636 -1.110 8.046 1.00 94.50 98 PHE A O 1
ATOM 788 N N . ASN A 1 99 ? -9.674 0.830 8.556 1.00 94.69 99 ASN A N 1
ATOM 789 C CA . ASN A 1 99 ? -9.772 0.650 10.013 1.00 94.69 99 ASN A CA 1
ATOM 790 C C . ASN A 1 99 ? -8.434 0.398 10.744 1.00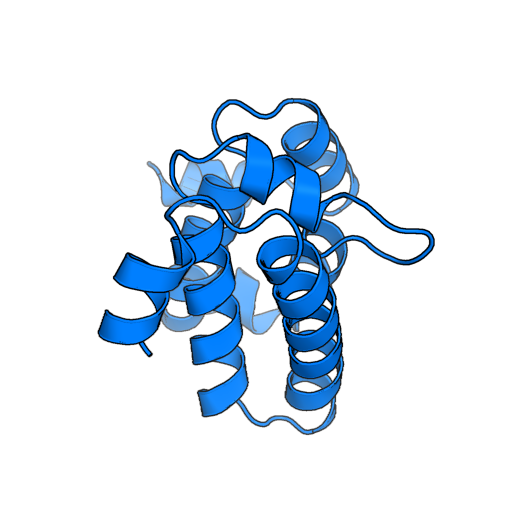 94.69 99 ASN A C 1
ATOM 792 O O . ASN A 1 99 ? -8.435 -0.132 11.850 1.00 94.69 99 ASN A O 1
ATOM 796 N N . ASN A 1 100 ? -7.307 0.825 10.166 1.00 94.81 100 ASN A N 1
ATOM 797 C CA . ASN A 1 100 ? -5.987 0.733 10.787 1.00 94.81 100 ASN A CA 1
ATOM 798 C C . ASN A 1 100 ? -5.359 2.130 10.914 1.00 94.81 100 ASN A C 1
ATOM 800 O O . ASN A 1 100 ? -4.842 2.685 9.942 1.00 94.81 100 ASN A O 1
ATOM 804 N N . GLU A 1 101 ? -5.449 2.724 12.107 1.00 94.44 101 GLU A N 1
ATOM 805 C CA . GLU A 1 101 ? -4.995 4.101 12.350 1.00 94.44 101 GLU A CA 1
ATOM 806 C C . GLU A 1 101 ? -3.476 4.268 12.230 1.00 94.44 101 GLU A C 1
ATOM 808 O O . GLU A 1 101 ? -3.023 5.323 11.788 1.00 94.44 101 GLU A O 1
ATOM 813 N N . GLU A 1 102 ? -2.686 3.235 12.532 1.00 92.81 102 GLU A N 1
ATOM 814 C CA . GLU A 1 102 ? -1.230 3.285 12.359 1.00 92.81 102 GLU A CA 1
ATOM 815 C C . GLU A 1 102 ? -0.854 3.379 10.879 1.00 92.81 102 GLU A C 1
ATOM 817 O O . GLU A 1 102 ? -0.125 4.286 10.475 1.00 92.81 102 GLU A O 1
ATOM 822 N N . ASN A 1 103 ? -1.422 2.507 10.041 1.00 93.44 103 ASN A N 1
ATOM 823 C CA . ASN A 1 103 ? -1.184 2.551 8.599 1.00 93.44 103 ASN A CA 1
ATOM 824 C C . ASN A 1 103 ? -1.702 3.857 7.980 1.00 93.44 103 ASN A C 1
ATOM 826 O O . ASN A 1 103 ? -1.028 4.439 7.129 1.00 93.44 103 ASN A O 1
ATOM 830 N N . LYS A 1 104 ? -2.851 4.375 8.444 1.00 93.44 104 LYS A N 1
ATOM 831 C CA . LYS A 1 104 ? -3.344 5.704 8.038 1.00 93.44 1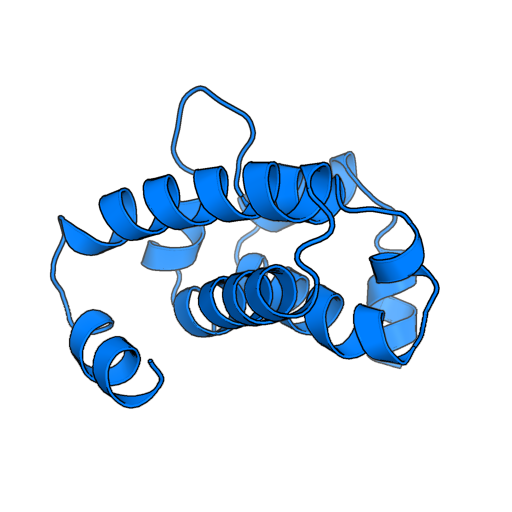04 LYS A CA 1
ATOM 832 C C . LYS A 1 104 ? -2.384 6.824 8.436 1.00 93.44 104 LYS A C 1
ATOM 834 O O . LYS A 1 104 ? -2.226 7.770 7.667 1.00 93.44 104 LYS A O 1
ATOM 839 N N . ALA A 1 105 ? -1.785 6.761 9.624 1.00 92.81 105 ALA A N 1
ATOM 840 C CA . ALA A 1 105 ? -0.831 7.764 10.084 1.00 92.81 105 ALA A CA 1
ATOM 841 C C . ALA A 1 105 ? 0.424 7.774 9.203 1.00 92.81 105 ALA A C 1
ATOM 843 O O . ALA A 1 105 ? 0.836 8.845 8.763 1.00 92.81 105 ALA A O 1
ATOM 844 N N . VAL A 1 106 ? 0.959 6.595 8.868 1.00 92.31 106 VAL A N 1
ATOM 845 C CA . VAL A 1 106 ? 2.077 6.452 7.922 1.00 92.31 106 VAL A CA 1
ATOM 846 C C . VAL A 1 106 ? 1.699 7.019 6.552 1.00 92.31 106 VAL A C 1
ATOM 848 O O . VAL A 1 106 ? 2.403 7.871 6.024 1.00 92.31 106 VAL A O 1
ATOM 851 N N . LEU A 1 107 ? 0.546 6.632 6.001 1.00 92.75 107 LEU A N 1
ATOM 852 C CA . LEU A 1 107 ? 0.074 7.129 4.704 1.00 92.75 107 LEU A CA 1
ATOM 853 C C . LEU A 1 107 ? 0.000 8.663 4.652 1.00 92.75 107 LEU A C 1
ATOM 855 O O . LEU A 1 107 ? 0.426 9.268 3.673 1.00 92.75 107 LEU A O 1
ATOM 859 N N . LYS A 1 108 ? -0.517 9.291 5.717 1.00 91.56 108 LYS A N 1
ATOM 860 C CA . LYS A 1 108 ? -0.626 10.754 5.843 1.00 91.56 108 LYS A CA 1
ATOM 861 C C . LYS A 1 108 ? 0.727 11.459 5.933 1.00 91.56 108 LYS A C 1
ATOM 863 O O . LYS A 1 108 ? 0.804 12.630 5.575 1.00 91.56 108 LYS A O 1
ATOM 868 N N . GLN A 1 109 ? 1.755 10.789 6.452 1.00 91.12 109 GLN A N 1
ATOM 869 C CA . GLN A 1 109 ? 3.114 11.331 6.504 1.00 91.12 109 GLN A CA 1
ATOM 870 C C . GLN A 1 109 ? 3.789 11.284 5.132 1.00 91.12 109 GLN A C 1
ATOM 872 O O . GLN A 1 109 ? 4.517 12.208 4.784 1.00 91.12 109 GLN A O 1
ATOM 877 N N . GLU A 1 110 ? 3.524 10.236 4.352 1.00 89.50 110 GLU A N 1
ATOM 878 C CA . GLU A 1 110 ? 4.188 10.012 3.065 1.00 89.50 110 GLU A CA 1
ATOM 879 C C . GLU A 1 110 ? 3.486 10.715 1.891 1.00 89.50 110 GLU A C 1
ATOM 881 O O . GLU A 1 110 ? 4.136 11.097 0.919 1.00 89.50 110 GLU A O 1
ATOM 886 N N . MET A 1 111 ? 2.160 10.898 1.944 1.00 87.44 111 MET A N 1
ATOM 887 C CA . MET A 1 111 ? 1.405 11.504 0.844 1.00 87.44 111 MET A CA 1
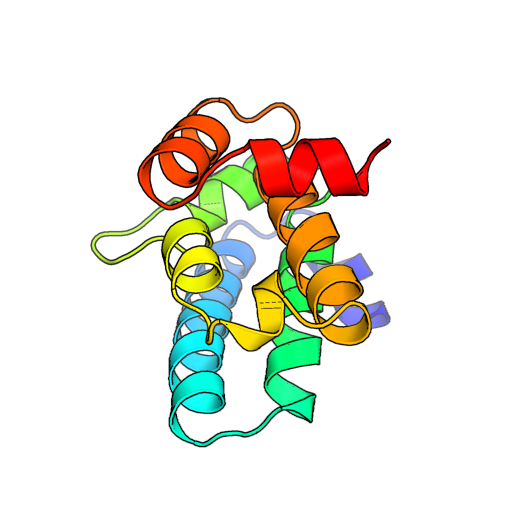ATOM 888 C C . MET A 1 111 ? 0.139 12.257 1.275 1.00 87.44 111 MET A C 1
ATOM 890 O O . MET A 1 111 ? -0.450 12.024 2.330 1.00 87.44 111 MET A O 1
ATOM 894 N N . SER A 1 112 ? -0.332 13.151 0.397 1.00 84.38 112 SER A N 1
ATOM 895 C CA . SER A 1 112 ? -1.591 13.875 0.594 1.00 84.38 112 SER A CA 1
ATOM 896 C C . SER A 1 112 ? -2.801 12.944 0.481 1.00 84.38 112 SER A C 1
ATOM 898 O O . SER A 1 112 ? -3.006 12.282 -0.539 1.00 84.38 112 SER A O 1
ATOM 900 N N . THR A 1 113 ? -3.658 12.959 1.503 1.00 77.50 113 THR A N 1
ATOM 901 C CA . THR A 1 113 ? -4.918 12.191 1.518 1.00 77.50 113 THR A CA 1
ATOM 902 C C . THR A 1 113 ? -5.959 12.706 0.525 1.00 77.50 113 THR A C 1
ATOM 904 O O . THR A 1 113 ? -6.872 11.959 0.183 1.00 77.50 113 THR A O 1
ATOM 907 N N . LEU A 1 114 ? -5.782 13.923 -0.006 1.00 80.94 114 LEU A N 1
ATOM 908 C CA . LEU A 1 114 ? -6.668 14.506 -1.019 1.00 80.94 114 LEU A CA 1
ATOM 909 C C . LEU A 1 114 ? -6.726 13.664 -2.300 1.00 80.94 114 LEU A C 1
ATOM 911 O O . LEU A 1 114 ? -7.775 13.576 -2.925 1.00 80.94 114 LEU A O 1
ATOM 915 N N . MET A 1 115 ? -5.620 13.010 -2.672 1.00 81.12 115 MET A N 1
ATOM 9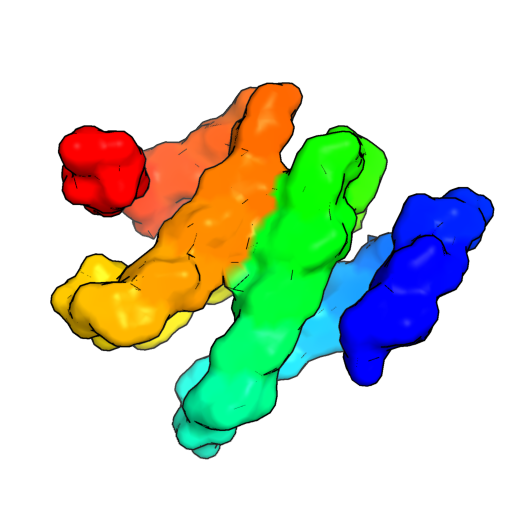16 C CA . MET A 1 115 ? -5.587 12.15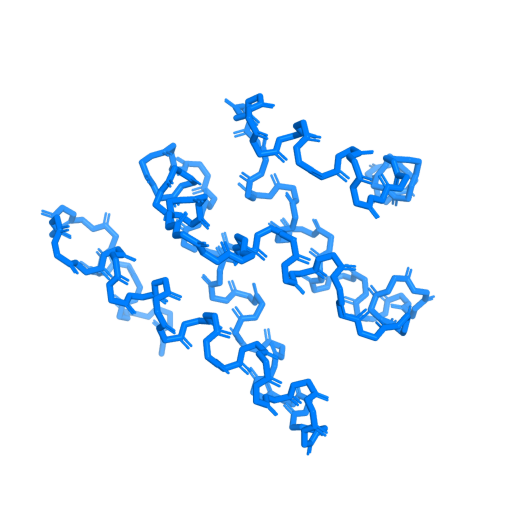1 -3.865 1.00 81.12 115 MET A CA 1
ATOM 917 C C . MET A 1 115 ? -6.435 10.885 -3.699 1.00 81.12 115 MET A C 1
ATOM 919 O O . MET A 1 115 ? -6.958 10.353 -4.675 1.00 81.12 115 MET A O 1
ATOM 923 N N . LEU A 1 116 ? -6.574 10.398 -2.462 1.00 81.38 116 LEU A N 1
ATOM 924 C CA . LEU A 1 116 ? -7.413 9.240 -2.161 1.00 81.38 116 LEU A CA 1
ATOM 925 C C . LEU A 1 116 ? -8.881 9.640 -2.033 1.00 81.38 116 LEU A C 1
ATOM 927 O O . LEU A 1 116 ? -9.734 8.900 -2.509 1.00 81.38 116 LEU A O 1
ATOM 931 N N . SER A 1 117 ? -9.187 10.800 -1.441 1.00 79.69 117 SER A N 1
ATOM 932 C CA . SER A 1 117 ? -10.571 11.286 -1.382 1.00 79.69 117 SER A CA 1
ATOM 933 C C . SER A 1 117 ? -11.121 11.559 -2.780 1.00 79.69 117 SER A C 1
ATOM 935 O O . SER A 1 117 ? -12.185 11.046 -3.106 1.00 79.69 117 SER A O 1
ATOM 937 N N . SER A 1 118 ? -10.349 12.221 -3.651 1.00 80.88 118 SER A N 1
ATOM 938 C CA . SER A 1 118 ? -10.752 12.486 -5.041 1.00 80.88 118 SER A CA 1
ATOM 939 C C . SER A 1 118 ? -10.921 11.229 -5.899 1.00 80.88 118 SER A C 1
ATOM 941 O O . SER A 1 118 ? -11.402 11.315 -7.020 1.00 80.88 118 SER A O 1
ATOM 943 N N . PHE A 1 119 ? -10.427 10.077 -5.439 1.00 84.25 119 PHE A N 1
ATOM 944 C CA . PHE A 1 119 ? -10.600 8.797 -6.125 1.00 84.25 119 PHE A CA 1
ATOM 945 C C . PHE A 1 119 ? -11.866 8.053 -5.683 1.00 84.25 119 PHE A C 1
ATOM 947 O O . PHE A 1 119 ? -12.354 7.196 -6.416 1.00 84.25 119 PHE A O 1
ATOM 954 N N . ILE A 1 120 ? -12.346 8.324 -4.466 1.00 79.94 120 ILE A N 1
ATOM 955 C CA . ILE A 1 120 ? -13.546 7.698 -3.895 1.00 79.94 120 ILE A CA 1
ATOM 956 C C . ILE A 1 120 ? -14.806 8.513 -4.235 1.00 79.94 120 ILE A C 1
ATOM 958 O O . ILE A 1 120 ? -15.887 7.929 -4.312 1.00 79.94 120 ILE A O 1
ATOM 962 N N . GLU A 1 121 ? -14.659 9.828 -4.419 1.00 68.69 121 GLU A N 1
ATOM 963 C CA . GLU A 1 121 ? -15.685 10.750 -4.941 1.00 68.69 121 GLU A CA 1
ATOM 964 C C . GLU A 1 121 ? -15.975 10.529 -6.434 1.00 68.69 121 GLU A C 1
ATOM 966 O O . GLU A 1 121 ? -17.176 10.554 -6.792 1.00 68.69 121 GLU A O 1
#

pLDDT: mean 84.38, std 13.31, range [44.16, 96.38]

Organism: NCBI:txid1965070

Sequence (121 aa):
LKLLLKKAILGSEGLSLQLRHISSYLLWYCSHWKCSAVLHEVILLIGYFTVLNFDNQNAIQSGHRATIVQQLCSLPFEYFSNPCLSRILFPTLISCCFNNEENKAVLKQEMSTLMLSSFIE

Secondary structure (DSSP, 8-state):
-HHHHHHHTTT-TTHHHHHHHHHHHHHHHHHHTT-HHHHHHHHHHHHHHHTT-HHHHHHHH-SSS--HHHHHHTS-THHHH-HHHHHHHHHHHHHHHTT-HHHHHHHHHHS-THHHHHHH-

Foldseek 3Di:
DVVVLVVLLPDDPPSLLVLLVVLLVCLVVCLVVVVPVSNLVSLQSLLSQQAVDVVSLVSQQDDDDQGVLLSLLVHPCCCLPPPVNVVRSLSSLCSSPPVNVVSVVVNVVSDDCVSNVVVVD

Radius of gyration: 13.49 Å; chains: 1; bounding box: 30×35×28 Å